Protein AF-A0A514C3Q0-F1 (afdb_monomer_lite)

Structure (mmCIF, N/CA/C/O backbone):
data_AF-A0A514C3Q0-F1
#
_entry.id   AF-A0A514C3Q0-F1
#
loop_
_atom_site.group_PDB
_atom_site.id
_atom_site.type_symbol
_atom_site.label_atom_id
_atom_site.label_alt_id
_atom_site.label_comp_id
_atom_site.label_asym_id
_atom_site.label_entity_id
_atom_site.label_seq_id
_atom_site.pdbx_PDB_ins_code
_atom_site.Cartn_x
_atom_site.Cartn_y
_atom_site.Cartn_z
_atom_site.occupancy
_atom_site.B_iso_or_equiv
_atom_site.auth_seq_id
_atom_site.auth_comp_id
_atom_site.auth_asym_id
_atom_site.auth_atom_id
_atom_site.pdbx_PDB_model_num
ATOM 1 N N . MET A 1 1 ? 80.760 6.886 -20.676 1.00 45.94 1 MET A N 1
ATOM 2 C CA . MET A 1 1 ? 79.871 7.900 -21.287 1.00 45.94 1 MET A CA 1
ATOM 3 C C . MET A 1 1 ? 79.001 7.237 -22.342 1.00 45.94 1 MET A C 1
ATOM 5 O O . MET A 1 1 ? 79.546 6.772 -23.332 1.00 45.94 1 MET A O 1
ATOM 9 N N . LYS A 1 2 ? 77.684 7.167 -22.131 1.00 37.56 2 LYS A N 1
ATOM 10 C CA . LYS A 1 2 ? 76.672 7.042 -23.195 1.00 37.56 2 LYS A CA 1
ATOM 11 C C . LYS A 1 2 ? 75.321 7.439 -22.591 1.00 37.56 2 LYS A C 1
ATOM 13 O O . LYS A 1 2 ? 74.715 6.682 -21.846 1.00 37.56 2 LYS A O 1
ATOM 18 N N . LEU A 1 3 ? 74.951 8.694 -22.845 1.00 47.69 3 LEU A N 1
ATOM 19 C CA . LEU A 1 3 ? 73.683 9.322 -22.478 1.00 47.69 3 LEU A CA 1
ATOM 20 C C . LEU A 1 3 ? 72.552 8.627 -23.242 1.00 47.69 3 LEU A C 1
ATOM 22 O O . LEU A 1 3 ? 72.500 8.718 -24.471 1.00 47.69 3 LEU A O 1
ATOM 26 N N . ILE A 1 4 ? 71.668 7.930 -22.530 1.00 55.62 4 ILE A N 1
ATOM 27 C CA . ILE A 1 4 ? 70.439 7.394 -23.116 1.00 55.62 4 ILE A CA 1
ATOM 28 C C . ILE A 1 4 ? 69.377 8.485 -23.015 1.00 55.62 4 ILE A C 1
ATOM 30 O O . ILE A 1 4 ? 69.062 8.991 -21.942 1.00 55.62 4 ILE A O 1
ATOM 34 N N . LYS A 1 5 ? 68.929 8.889 -24.200 1.00 47.03 5 LYS A N 1
ATOM 35 C CA . LYS A 1 5 ? 68.055 10.014 -24.499 1.00 47.03 5 LYS A CA 1
ATOM 36 C C . LYS A 1 5 ? 66.647 9.765 -23.962 1.00 47.03 5 LYS A C 1
ATOM 38 O O . LYS A 1 5 ? 66.020 8.768 -24.311 1.00 47.03 5 LYS A O 1
ATOM 43 N N . SER A 1 6 ? 66.153 10.717 -23.181 1.00 50.62 6 SER A N 1
ATOM 44 C CA . SER A 1 6 ? 64.744 10.878 -22.839 1.00 50.62 6 SER A CA 1
ATOM 45 C C . SER A 1 6 ? 63.933 11.065 -24.123 1.00 50.62 6 SER A C 1
ATOM 47 O O . SER A 1 6 ? 64.109 12.065 -24.819 1.00 50.62 6 SER A O 1
ATOM 49 N N . LEU A 1 7 ? 63.063 10.110 -24.449 1.00 50.91 7 LEU A N 1
ATOM 50 C CA . LEU A 1 7 ? 62.087 10.249 -25.525 1.00 50.91 7 LEU A CA 1
ATOM 51 C C . LEU A 1 7 ? 60.690 10.172 -24.908 1.00 50.91 7 LEU A C 1
ATOM 53 O O . LEU A 1 7 ? 60.225 9.111 -24.502 1.00 50.91 7 LEU A O 1
ATOM 57 N N . ALA A 1 8 ? 60.068 11.341 -24.789 1.00 54.25 8 ALA A N 1
ATOM 58 C CA . ALA A 1 8 ? 58.661 11.498 -24.467 1.00 54.25 8 ALA A CA 1
ATOM 59 C C . ALA A 1 8 ? 57.802 11.044 -25.658 1.00 54.25 8 ALA A C 1
ATOM 61 O O . ALA A 1 8 ? 58.084 11.439 -26.784 1.00 54.25 8 ALA A O 1
ATOM 62 N N . LEU A 1 9 ? 56.764 10.246 -25.402 1.00 46.09 9 LEU A N 1
ATOM 63 C CA . LEU A 1 9 ? 55.607 9.967 -26.269 1.00 46.09 9 LEU A CA 1
ATOM 64 C C . LEU A 1 9 ? 54.648 9.115 -25.408 1.00 46.09 9 LEU A C 1
ATOM 66 O O . LEU A 1 9 ? 55.109 8.209 -24.731 1.00 46.09 9 LEU A O 1
ATOM 70 N N . ALA A 1 10 ? 53.339 9.297 -25.317 1.00 46.22 10 ALA A N 1
ATOM 71 C CA . ALA A 1 10 ? 52.394 10.095 -26.066 1.00 46.22 10 ALA A CA 1
ATOM 72 C C . ALA A 1 10 ? 51.193 10.378 -25.147 1.00 46.22 10 ALA A C 1
ATOM 74 O O . ALA A 1 10 ? 50.901 9.608 -24.230 1.00 46.22 10 ALA A O 1
ATOM 75 N N . ALA A 1 11 ? 50.507 11.488 -25.406 1.00 50.41 11 ALA A N 1
ATOM 76 C CA . ALA A 1 11 ? 49.273 11.871 -24.744 1.00 50.41 11 ALA A CA 1
ATOM 77 C C . ALA A 1 11 ? 48.231 10.744 -24.841 1.00 50.41 11 ALA A C 1
ATOM 79 O O . ALA A 1 11 ? 47.800 10.372 -25.932 1.00 50.41 11 ALA A O 1
ATOM 80 N N . GLY A 1 12 ? 47.828 10.210 -23.689 1.00 46.19 12 GLY A N 1
ATOM 81 C CA . GLY A 1 12 ? 46.674 9.331 -23.592 1.00 46.19 12 GLY A CA 1
ATOM 82 C C . GLY A 1 12 ? 45.417 10.144 -23.864 1.00 46.19 12 GLY A C 1
ATOM 83 O O . GLY A 1 12 ? 44.933 10.852 -22.986 1.00 46.19 12 GLY A O 1
ATOM 84 N N . VAL A 1 13 ? 44.883 10.055 -25.080 1.00 56.12 13 VAL A N 1
ATOM 85 C CA . VAL A 1 13 ? 43.504 10.466 -25.335 1.00 56.12 13 VAL A CA 1
ATOM 86 C C . VAL A 1 13 ? 42.627 9.359 -24.765 1.00 56.12 13 VAL A C 1
ATOM 88 O O . VAL A 1 13 ? 42.287 8.393 -25.444 1.00 56.12 13 VAL A O 1
ATOM 91 N N . ALA A 1 14 ? 42.314 9.468 -23.475 1.00 51.56 14 ALA A N 1
ATOM 92 C CA . ALA A 1 14 ? 41.234 8.702 -22.884 1.00 51.56 14 ALA A CA 1
ATOM 93 C C . ALA A 1 14 ? 39.940 9.236 -23.501 1.00 51.56 14 ALA A C 1
ATOM 95 O O . ALA A 1 14 ? 39.408 10.262 -23.079 1.00 51.56 14 ALA A O 1
ATOM 96 N N . VAL A 1 15 ? 39.461 8.569 -24.550 1.00 52.38 15 VAL A N 1
ATOM 97 C CA . VAL A 1 15 ? 38.091 8.757 -25.014 1.00 52.38 15 VAL A CA 1
ATOM 98 C C . VAL A 1 15 ? 37.215 8.200 -23.899 1.00 52.38 15 VAL A C 1
ATOM 100 O O . VAL A 1 15 ? 36.960 7.000 -23.828 1.00 52.38 15 VAL A O 1
ATOM 103 N N . ALA A 1 16 ? 36.831 9.070 -22.967 1.00 53.06 16 ALA A N 1
ATOM 104 C CA . ALA A 1 16 ? 35.790 8.793 -22.000 1.00 53.06 16 ALA A CA 1
ATOM 105 C C . ALA A 1 16 ? 34.486 8.662 -22.789 1.00 53.06 16 ALA A C 1
ATOM 107 O O . ALA A 1 16 ? 33.738 9.619 -22.972 1.00 53.06 16 ALA A O 1
ATOM 108 N N . GLY A 1 17 ? 34.249 7.467 -23.323 1.00 49.25 17 GLY A N 1
ATOM 109 C CA . GLY A 1 17 ? 32.933 7.065 -23.768 1.00 49.25 17 GLY A CA 1
ATOM 110 C C . GLY A 1 17 ? 32.051 6.993 -22.534 1.00 49.25 17 GLY A C 1
ATOM 111 O O . GLY A 1 17 ? 31.937 5.935 -21.923 1.00 49.25 17 GLY A O 1
ATOM 112 N N . LEU A 1 18 ? 31.429 8.112 -22.159 1.00 54.94 18 LEU A N 1
ATOM 113 C CA . LEU A 1 18 ? 30.189 8.068 -21.398 1.00 54.94 18 LEU A CA 1
ATOM 114 C C . LEU A 1 18 ? 29.131 7.482 -22.338 1.00 54.94 18 LEU A C 1
ATOM 116 O O . LEU A 1 18 ? 28.299 8.191 -22.897 1.00 54.94 18 LEU A O 1
ATOM 120 N N . ALA A 1 19 ? 29.180 6.165 -22.534 1.00 53.44 19 ALA A N 1
ATOM 121 C CA . ALA A 1 19 ? 27.961 5.427 -22.773 1.00 53.44 19 ALA A CA 1
ATOM 122 C C . ALA A 1 19 ? 27.129 5.673 -21.516 1.00 53.44 19 ALA A C 1
ATOM 124 O O . ALA A 1 19 ? 27.447 5.145 -20.450 1.00 53.44 19 ALA A O 1
ATOM 125 N N . GLY A 1 20 ? 26.155 6.580 -21.607 1.00 44.81 20 GLY A N 1
ATOM 126 C CA . GLY A 1 20 ? 25.163 6.749 -20.561 1.00 44.81 20 GLY A CA 1
ATOM 127 C C . GLY A 1 20 ? 24.550 5.379 -20.328 1.00 44.81 20 GLY A C 1
ATOM 128 O O . GLY A 1 20 ? 23.809 4.883 -21.172 1.00 44.81 20 GLY A O 1
ATOM 129 N N . ALA A 1 21 ? 24.934 4.723 -19.236 1.00 54.75 21 ALA A N 1
ATOM 130 C CA . ALA A 1 21 ? 24.211 3.566 -18.770 1.00 54.75 21 ALA A CA 1
ATOM 131 C C . ALA A 1 21 ? 22.819 4.096 -18.435 1.00 54.75 21 ALA A C 1
ATOM 133 O O . ALA A 1 21 ? 22.662 4.803 -17.440 1.00 54.75 21 ALA A O 1
ATOM 134 N N . ALA A 1 22 ? 21.842 3.824 -19.302 1.00 54.91 22 ALA A N 1
ATOM 135 C CA . ALA A 1 22 ? 20.440 3.938 -18.943 1.00 54.91 22 ALA A CA 1
ATOM 136 C C . ALA A 1 22 ? 20.281 3.087 -17.682 1.00 54.91 22 ALA A C 1
ATOM 138 O O . ALA A 1 22 ? 20.359 1.856 -17.746 1.00 54.91 22 ALA A O 1
ATOM 139 N N . SER A 1 23 ? 20.229 3.721 -16.509 1.00 57.41 23 SER A N 1
ATOM 140 C CA . SER A 1 23 ? 20.133 2.950 -15.276 1.00 57.41 23 SER A CA 1
ATOM 141 C C . SER A 1 23 ? 18.692 2.479 -15.169 1.00 57.41 23 SER A C 1
ATOM 143 O O . SER A 1 23 ? 17.766 3.282 -15.121 1.00 57.41 23 SER A O 1
ATOM 145 N N . ALA A 1 24 ? 18.477 1.168 -15.218 1.00 61.56 24 ALA A N 1
ATOM 146 C CA . ALA A 1 24 ? 17.149 0.628 -14.983 1.00 61.56 24 ALA A CA 1
ATOM 147 C C . ALA A 1 24 ? 16.693 1.085 -13.591 1.00 61.56 24 ALA A C 1
ATOM 149 O O . ALA A 1 24 ? 17.437 0.920 -12.617 1.00 61.56 24 ALA A O 1
ATOM 150 N N . LEU A 1 25 ? 15.499 1.678 -13.491 1.00 66.06 25 LEU A N 1
ATOM 151 C CA . LEU A 1 25 ? 14.903 1.903 -12.178 1.00 66.06 25 LEU A CA 1
ATOM 152 C C . LEU A 1 25 ? 14.772 0.541 -11.486 1.00 66.06 25 LEU A C 1
ATOM 154 O O . LEU A 1 25 ? 14.317 -0.409 -12.128 1.00 66.06 25 LEU A O 1
ATOM 158 N N . PRO A 1 26 ? 15.168 0.417 -10.209 1.00 66.00 26 PRO A N 1
ATOM 159 C CA . PRO A 1 26 ? 15.006 -0.835 -9.493 1.00 66.00 26 PRO A CA 1
ATOM 160 C C . PRO A 1 26 ? 13.516 -1.203 -9.431 1.00 66.00 26 PRO A C 1
ATOM 162 O O . PRO A 1 26 ? 12.671 -0.306 -9.323 1.00 66.00 26 PRO A O 1
ATOM 165 N N . PRO A 1 27 ? 13.178 -2.502 -9.493 1.00 78.56 27 PRO A N 1
ATOM 166 C CA . PRO A 1 27 ? 11.797 -2.932 -9.384 1.00 78.56 27 PRO A CA 1
ATOM 167 C C . PRO A 1 27 ? 11.209 -2.497 -8.036 1.00 78.56 27 PRO A C 1
ATOM 169 O O . PRO A 1 27 ? 11.877 -2.546 -7.001 1.00 78.56 27 PRO A O 1
ATOM 172 N N . GLY A 1 28 ? 9.956 -2.049 -8.056 1.00 86.31 28 GLY A N 1
ATOM 173 C CA . GLY A 1 28 ? 9.232 -1.610 -6.865 1.00 86.31 28 GLY A CA 1
ATOM 174 C C . GLY A 1 28 ? 8.043 -2.515 -6.571 1.00 86.31 28 GLY A C 1
ATOM 175 O O . GLY A 1 28 ? 7.317 -2.895 -7.484 1.00 86.31 28 GLY A O 1
ATOM 176 N N . LEU A 1 29 ? 7.812 -2.848 -5.302 1.00 91.94 29 LEU A N 1
ATOM 177 C CA . LEU A 1 29 ? 6.665 -3.667 -4.906 1.00 91.94 29 LEU A CA 1
ATOM 178 C C . LEU A 1 29 ? 5.351 -2.897 -5.073 1.00 91.94 29 LEU A C 1
ATOM 180 O O . LEU A 1 29 ? 5.241 -1.734 -4.682 1.00 91.94 29 LEU A O 1
ATOM 184 N N . LEU A 1 30 ? 4.351 -3.573 -5.626 1.00 94.38 30 LEU A N 1
ATOM 185 C CA . LEU A 1 30 ? 2.973 -3.106 -5.673 1.00 94.38 30 LEU A CA 1
ATOM 186 C C . LEU A 1 30 ? 2.223 -3.670 -4.472 1.00 94.38 30 LEU A C 1
ATOM 188 O O . LEU A 1 30 ? 2.267 -4.878 -4.219 1.00 94.38 30 LEU A O 1
ATOM 192 N N . TYR A 1 31 ? 1.503 -2.803 -3.767 1.00 96.19 31 TYR A N 1
ATOM 193 C CA . TYR A 1 31 ? 0.669 -3.200 -2.646 1.00 96.19 31 TYR A CA 1
ATOM 194 C C . TYR A 1 31 ? -0.812 -3.024 -2.954 1.00 96.19 31 TYR A C 1
ATOM 1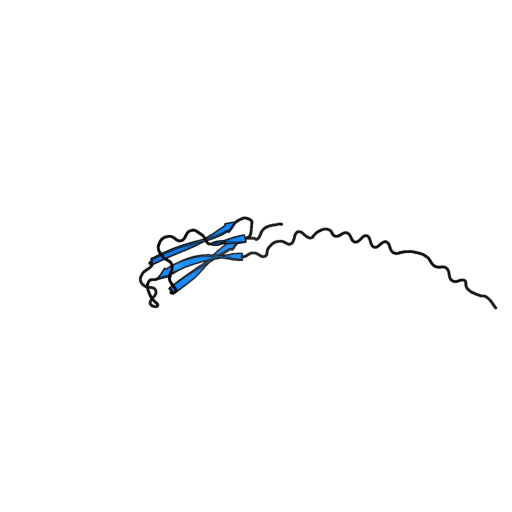96 O O . TYR A 1 31 ? -1.245 -2.019 -3.522 1.00 96.19 31 TYR A O 1
ATOM 204 N N . GLU A 1 32 ? -1.596 -3.989 -2.500 1.00 97.12 32 GLU A N 1
ATOM 205 C CA . GLU A 1 32 ? -3.013 -3.804 -2.238 1.00 97.12 32 GLU A CA 1
ATOM 206 C C . G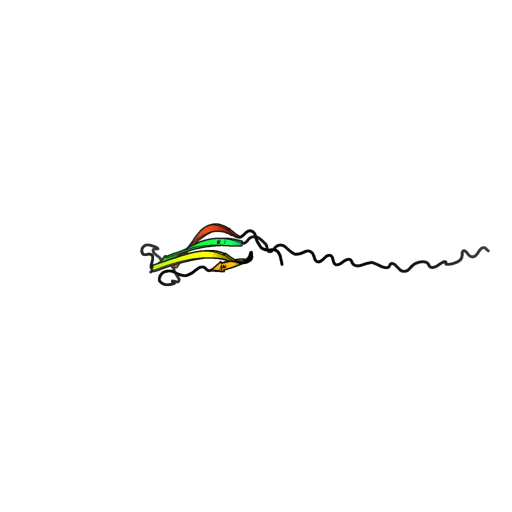LU A 1 32 ? -3.184 -3.372 -0.781 1.00 97.12 32 GLU A C 1
ATOM 208 O O . GLU A 1 32 ? -2.628 -3.989 0.128 1.00 97.12 32 GLU A O 1
ATOM 213 N N . LYS A 1 33 ? -3.915 -2.280 -0.559 1.00 97.75 33 LYS A N 1
ATOM 214 C CA . LYS A 1 33 ? -4.090 -1.634 0.740 1.00 97.75 33 LYS A CA 1
ATOM 215 C C . LYS A 1 33 ? -5.565 -1.609 1.110 1.00 97.75 33 LYS A C 1
ATOM 217 O O . LYS A 1 33 ? -6.385 -1.074 0.363 1.00 97.75 33 LYS A O 1
ATOM 222 N N . TYR A 1 34 ? -5.878 -2.110 2.298 1.00 97.81 34 TYR A N 1
ATOM 223 C CA . TYR A 1 34 ? -7.193 -1.985 2.921 1.00 97.81 34 TYR A CA 1
ATOM 224 C C . TYR A 1 34 ? -7.096 -1.067 4.136 1.00 97.81 34 TYR A C 1
ATOM 226 O O . TYR A 1 34 ? -6.239 -1.256 5.000 1.00 97.81 34 TYR A O 1
ATOM 234 N N . TYR A 1 35 ? -7.972 -0.068 4.191 1.00 97.88 35 TYR A N 1
ATOM 235 C CA . TYR A 1 35 ? -8.071 0.897 5.282 1.00 97.88 35 TYR A CA 1
ATOM 236 C C . TYR A 1 35 ? -9.246 0.539 6.177 1.00 97.88 35 TYR A C 1
ATOM 238 O O . TYR A 1 35 ? -10.334 0.249 5.680 1.00 97.88 35 TYR A O 1
ATOM 246 N N . TYR A 1 36 ? -9.043 0.615 7.487 1.00 98.12 36 TYR A N 1
ATOM 247 C CA . TYR A 1 36 ? -10.018 0.204 8.490 1.00 98.12 36 TYR A CA 1
ATOM 248 C C . TYR A 1 36 ? -10.414 1.358 9.406 1.00 98.12 36 TYR A C 1
ATOM 250 O O . TYR A 1 36 ? -9.656 2.309 9.591 1.00 98.12 36 TYR A O 1
ATOM 258 N N . SER A 1 37 ? -11.609 1.285 9.985 1.00 97.50 37 SER A N 1
ATOM 259 C CA . SER A 1 37 ? -12.123 2.303 10.913 1.00 97.50 37 SER A CA 1
ATOM 260 C C . SER A 1 37 ? -11.289 2.448 12.186 1.00 97.50 37 SER A C 1
ATOM 262 O O . SER A 1 37 ? -11.199 3.541 12.740 1.00 97.50 37 SER A O 1
ATOM 264 N N . ASP A 1 38 ? -10.690 1.353 12.649 1.00 96.06 38 ASP A N 1
ATOM 265 C CA . ASP A 1 38 ? -10.039 1.245 13.951 1.00 96.06 38 ASP 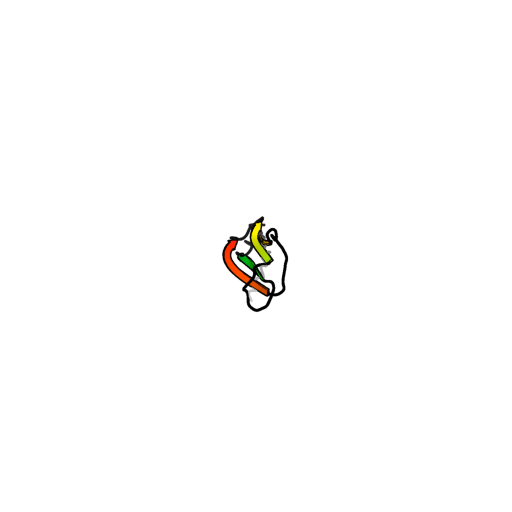A CA 1
ATOM 266 C C . ASP A 1 38 ? -8.957 0.146 13.963 1.00 96.06 38 ASP A C 1
ATOM 268 O O . ASP A 1 38 ? -8.776 -0.605 13.000 1.00 96.06 38 ASP A O 1
ATOM 272 N N . ALA A 1 39 ? -8.239 0.048 15.084 1.00 96.00 39 ALA A N 1
ATOM 273 C CA . ALA A 1 39 ? -7.120 -0.873 15.275 1.00 96.00 39 ALA A CA 1
ATOM 274 C C . ALA A 1 39 ? -7.510 -2.363 15.336 1.00 96.00 39 ALA A C 1
ATOM 276 O O . ALA A 1 39 ? -6.622 -3.210 15.414 1.00 96.00 39 ALA A O 1
ATOM 277 N N . THR A 1 40 ? -8.804 -2.705 15.336 1.00 97.00 40 THR A N 1
ATOM 278 C CA . THR A 1 40 ? -9.261 -4.105 15.322 1.00 97.00 40 THR A CA 1
ATOM 279 C C . THR A 1 40 ? -9.321 -4.693 13.915 1.00 97.00 40 THR A C 1
ATOM 281 O O . THR A 1 40 ? -9.475 -5.903 13.780 1.00 97.00 40 THR A O 1
ATOM 284 N N . TYR A 1 41 ? -9.177 -3.862 12.873 1.00 95.06 41 TYR A N 1
ATOM 285 C CA . TYR A 1 41 ? -9.186 -4.280 11.467 1.00 95.06 41 TYR A CA 1
ATOM 286 C C . TYR A 1 41 ? -10.438 -5.081 11.061 1.00 95.06 41 TYR A C 1
ATOM 288 O O . TYR A 1 41 ? -10.370 -6.022 10.273 1.00 95.06 41 TYR A O 1
ATOM 296 N N . THR A 1 42 ? -11.603 -4.714 11.599 1.00 96.44 42 THR A N 1
ATOM 297 C CA . THR A 1 42 ? -12.870 -5.426 11.352 1.00 96.44 42 THR A CA 1
ATOM 298 C C . THR A 1 42 ? -13.714 -4.792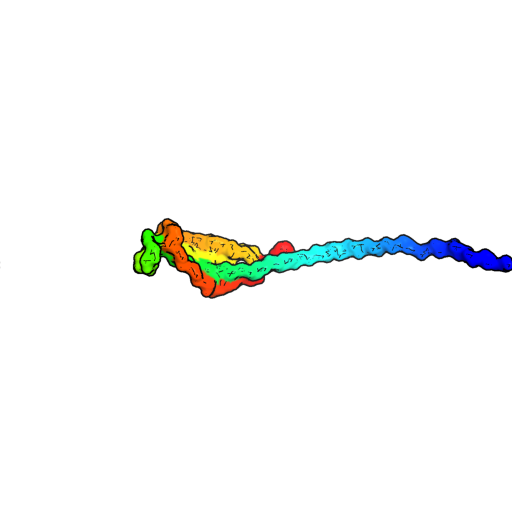 10.251 1.00 96.44 42 THR A C 1
ATOM 300 O O . THR A 1 42 ? -14.307 -5.505 9.444 1.00 96.44 42 THR A O 1
ATOM 303 N N . THR A 1 43 ? -13.753 -3.459 10.185 1.00 97.50 43 THR A N 1
ATOM 304 C CA . THR A 1 43 ? -14.577 -2.723 9.216 1.00 97.50 43 THR A CA 1
ATOM 305 C C . THR A 1 43 ? -13.700 -1.984 8.217 1.00 97.50 43 THR A C 1
ATOM 307 O O . THR A 1 43 ? -12.977 -1.058 8.586 1.00 97.50 43 THR A O 1
ATOM 310 N N . VAL A 1 44 ? -13.779 -2.382 6.945 1.00 97.69 44 VAL A N 1
ATOM 311 C CA . VAL A 1 44 ? -13.078 -1.715 5.840 1.00 97.69 44 VAL A CA 1
ATOM 312 C C . VAL A 1 44 ?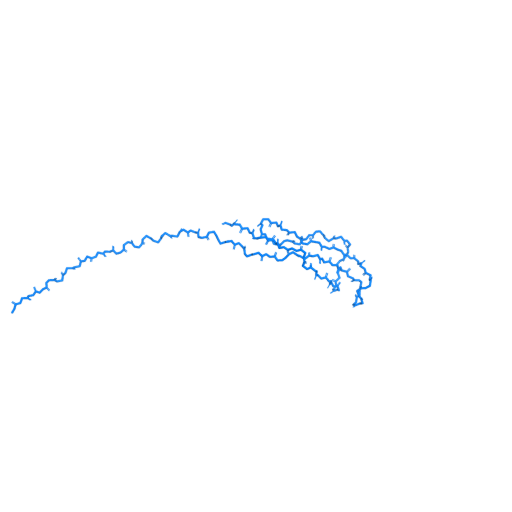 -13.807 -0.419 5.483 1.00 97.69 44 VAL A C 1
ATOM 314 O O . VAL A 1 44 ? -14.997 -0.428 5.181 1.00 97.69 44 VAL A O 1
ATOM 317 N N . VAL A 1 45 ? -13.076 0.693 5.491 1.00 98.12 45 VAL A N 1
ATOM 318 C CA . VAL A 1 45 ? -13.557 2.033 5.113 1.00 98.12 45 VAL A CA 1
ATOM 319 C C . VAL A 1 45 ? -12.937 2.533 3.811 1.00 98.12 45 VAL A C 1
ATOM 321 O O . VAL A 1 45 ? -13.423 3.507 3.234 1.00 98.12 45 VAL A O 1
ATOM 324 N N . GLY A 1 46 ? -11.889 1.869 3.324 1.00 97.88 46 GLY A N 1
ATOM 325 C CA . GLY A 1 46 ? -11.298 2.194 2.039 1.00 97.88 46 GLY A CA 1
ATOM 326 C C . GLY A 1 46 ? -10.415 1.097 1.464 1.00 97.88 46 GLY A C 1
ATOM 327 O O . GLY A 1 46 ? -9.949 0.206 2.170 1.00 97.88 46 GLY A O 1
ATOM 328 N N . HIS A 1 47 ? -10.168 1.194 0.164 1.00 97.56 47 HIS A N 1
ATOM 329 C CA . HIS A 1 47 ? -9.320 0.286 -0.601 1.00 97.56 47 HIS A CA 1
ATOM 330 C C . HIS A 1 47 ? -8.492 1.069 -1.614 1.00 97.56 47 HIS A C 1
ATOM 332 O O . HIS A 1 47 ? -8.984 2.007 -2.245 1.00 97.56 47 HIS A O 1
ATOM 338 N N . GLN A 1 48 ? -7.225 0.700 -1.757 1.00 97.88 48 GLN A N 1
ATOM 339 C CA . GLN A 1 48 ? -6.323 1.282 -2.739 1.00 97.88 48 GLN A CA 1
ATOM 340 C C . GLN A 1 48 ? -5.402 0.200 -3.291 1.00 97.88 48 GLN A C 1
ATOM 342 O O . GLN A 1 48 ? -4.820 -0.574 -2.540 1.00 97.88 48 GLN A O 1
ATOM 347 N N . LEU A 1 49 ? -5.222 0.194 -4.607 1.00 96.69 49 LEU A N 1
ATOM 348 C CA . LEU A 1 49 ? -4.289 -0.695 -5.289 1.00 96.69 49 LEU A CA 1
ATOM 349 C C . LEU A 1 49 ? -3.195 0.132 -5.956 1.00 96.69 49 LEU A C 1
ATOM 351 O O . LEU A 1 49 ? -3.495 1.001 -6.776 1.00 96.69 49 LEU A O 1
ATOM 355 N N . ASP A 1 50 ? -1.936 -0.121 -5.615 1.00 95.62 50 ASP A N 1
ATOM 356 C CA . ASP A 1 50 ? -0.812 0.520 -6.294 1.00 95.62 50 ASP A CA 1
ATOM 357 C C . ASP A 1 50 ? -0.762 0.112 -7.774 1.00 95.62 50 ASP A C 1
ATOM 359 O O . ASP A 1 50 ? -1.225 -0.954 -8.181 1.00 95.62 50 ASP A O 1
ATOM 363 N N . ARG A 1 51 ? -0.198 0.985 -8.609 1.00 92.62 51 ARG A N 1
ATOM 364 C CA . ARG A 1 51 ? -0.092 0.794 -10.059 1.00 92.62 51 ARG A CA 1
ATOM 365 C C . ARG A 1 51 ? 1.335 1.036 -10.509 1.00 92.62 51 ARG A C 1
ATOM 367 O O . ARG A 1 51 ? 2.009 1.922 -9.996 1.00 92.62 51 ARG A O 1
ATOM 374 N N . CYS A 1 52 ? 1.767 0.310 -11.529 1.00 91.06 52 CYS A N 1
ATOM 375 C CA . CYS A 1 52 ? 3.024 0.593 -12.208 1.00 91.06 52 CYS A CA 1
ATOM 376 C C . CYS A 1 52 ? 2.775 1.628 -13.316 1.00 91.06 52 CYS A C 1
ATOM 378 O O . CYS A 1 52 ? 1.987 1.381 -14.228 1.00 91.06 52 CYS A O 1
ATOM 380 N N . VAL A 1 53 ? 3.416 2.795 -13.232 1.00 88.62 53 VAL A N 1
ATOM 381 C CA . VAL A 1 53 ? 3.285 3.890 -14.206 1.00 88.62 53 VAL A CA 1
ATOM 382 C C . VAL A 1 53 ? 4.675 4.328 -14.639 1.00 88.62 53 VAL A C 1
ATOM 384 O O . VAL A 1 53 ? 5.466 4.773 -13.814 1.00 88.62 53 VAL A O 1
ATOM 387 N N . ASN A 1 54 ? 4.986 4.201 -15.932 1.00 86.25 54 ASN A N 1
ATOM 388 C CA . ASN A 1 54 ? 6.304 4.530 -16.495 1.00 86.25 54 ASN A CA 1
ATOM 389 C C . ASN A 1 54 ? 7.463 3.898 -15.700 1.00 86.25 54 ASN A C 1
ATOM 391 O O . ASN A 1 54 ? 8.448 4.562 -15.382 1.00 86.25 54 ASN A O 1
ATOM 395 N N . GLY A 1 55 ? 7.301 2.633 -15.297 1.00 85.44 55 GLY A N 1
ATOM 396 C CA . GLY A 1 55 ? 8.303 1.908 -14.515 1.00 85.44 55 GLY A CA 1
ATOM 397 C C . GLY A 1 55 ? 8.452 2.348 -13.055 1.00 85.44 55 GLY A C 1
ATOM 398 O O . GLY A 1 55 ? 9.357 1.878 -12.377 1.00 85.44 55 GLY A O 1
ATOM 399 N N . ASN A 1 56 ? 7.576 3.225 -12.561 1.00 87.75 56 ASN A N 1
ATOM 400 C CA . ASN A 1 56 ? 7.537 3.668 -11.172 1.00 87.75 56 ASN A CA 1
ATOM 401 C C . ASN A 1 56 ? 6.293 3.127 -10.465 1.00 87.75 56 ASN A C 1
ATOM 403 O O . ASN A 1 56 ? 5.218 3.025 -11.060 1.00 87.75 56 ASN A O 1
ATOM 407 N N . VAL A 1 57 ? 6.419 2.840 -9.170 1.00 91.56 57 VAL A N 1
ATOM 408 C CA . VAL A 1 57 ? 5.261 2.542 -8.321 1.00 91.56 57 VAL A CA 1
ATOM 409 C C . VAL A 1 57 ? 4.514 3.842 -8.039 1.00 91.56 57 VAL A C 1
ATOM 411 O O . VAL A 1 57 ? 5.050 4.766 -7.431 1.00 91.56 57 VAL A O 1
ATOM 414 N N . GLY A 1 58 ? 3.267 3.914 -8.489 1.00 91.94 58 GLY A N 1
ATOM 415 C CA . GLY A 1 58 ? 2.336 4.997 -8.211 1.00 91.94 58 GLY A CA 1
ATOM 416 C C . GLY A 1 58 ? 1.176 4.511 -7.352 1.00 91.94 58 GLY A C 1
ATOM 417 O O . GLY A 1 58 ? 0.703 3.386 -7.497 1.00 91.94 58 GLY A O 1
ATOM 418 N N . SER A 1 59 ? 0.679 5.374 -6.469 1.00 92.19 59 SER A N 1
ATOM 419 C CA . SER A 1 59 ? -0.523 5.063 -5.690 1.00 92.19 59 SER A CA 1
ATOM 420 C C . SER A 1 59 ? -1.755 5.058 -6.590 1.00 92.19 59 SER A C 1
ATOM 422 O O . SER A 1 59 ? -1.937 5.957 -7.415 1.00 92.19 59 SER A O 1
ATOM 424 N N . GLY A 1 60 ? -2.620 4.056 -6.433 1.00 93.31 60 GLY A N 1
ATOM 425 C CA . GLY A 1 60 ? -3.882 4.043 -7.156 1.00 93.31 60 GLY A CA 1
ATOM 426 C C . GLY A 1 60 ? -4.954 4.950 -6.577 1.00 93.31 60 GLY A C 1
ATOM 427 O O . GLY A 1 60 ? -4.724 5.727 -5.653 1.00 93.31 60 GLY A O 1
ATOM 428 N N . THR A 1 61 ? -6.150 4.863 -7.163 1.00 95.81 61 THR A N 1
ATOM 429 C CA . THR A 1 61 ? -7.290 5.643 -6.683 1.00 95.81 61 THR A CA 1
ATOM 430 C C . THR A 1 61 ? -7.721 5.020 -5.371 1.00 95.81 61 THR A C 1
ATOM 432 O O . THR A 1 61 ? -7.888 3.805 -5.292 1.00 95.81 61 THR A O 1
ATOM 435 N N . LEU A 1 62 ? -7.882 5.852 -4.352 1.00 96.94 62 LEU A N 1
ATOM 436 C CA . LEU A 1 62 ? -8.511 5.431 -3.117 1.00 96.94 62 LEU A CA 1
ATOM 437 C C . LEU A 1 62 ? -10.023 5.350 -3.340 1.00 96.94 62 LEU A C 1
ATOM 439 O O . LEU A 1 62 ? -10.660 6.348 -3.676 1.00 96.94 62 LEU A O 1
ATOM 443 N N . HIS A 1 63 ? -10.590 4.168 -3.139 1.00 97.50 63 HIS A N 1
ATOM 444 C CA . HIS A 1 63 ? -12.028 3.960 -3.064 1.00 97.50 63 HIS A CA 1
ATOM 445 C C . HIS A 1 63 ? -12.442 4.016 -1.594 1.00 97.50 63 HIS A C 1
ATOM 447 O O . HIS A 1 63 ? -11.970 3.206 -0.804 1.00 97.50 63 HIS A O 1
ATOM 453 N N . GLY A 1 64 ? -13.302 4.965 -1.217 1.00 96.69 64 GLY A N 1
ATOM 454 C CA . GLY A 1 64 ? -13.718 5.164 0.176 1.00 96.69 64 GLY A CA 1
ATOM 455 C C . GLY A 1 64 ? -12.895 6.236 0.891 1.00 96.69 64 GLY A C 1
ATOM 456 O O . GLY A 1 64 ? -12.691 7.321 0.352 1.00 96.69 64 GLY A O 1
ATOM 457 N N . SER A 1 65 ? -12.470 5.960 2.124 1.00 96.38 65 SER A N 1
ATOM 458 C CA . SER A 1 65 ? -11.751 6.902 2.992 1.00 96.38 65 SER A CA 1
ATOM 459 C C . SER A 1 65 ? -10.435 6.326 3.508 1.00 96.38 65 SER A C 1
ATOM 461 O O . SER A 1 65 ? -10.309 5.125 3.741 1.00 96.38 65 SER A O 1
ATOM 463 N N . SER A 1 66 ? -9.444 7.198 3.697 1.00 96.00 66 SER A N 1
ATOM 464 C CA . SER A 1 66 ? -8.150 6.834 4.275 1.00 96.00 66 SER A CA 1
ATOM 465 C C . SER A 1 66 ? -8.233 6.796 5.795 1.00 96.00 66 SER A C 1
ATOM 467 O O . SER A 1 66 ? -8.970 7.573 6.401 1.00 96.00 66 SER A O 1
ATOM 469 N N . SER A 1 67 ? -7.411 5.955 6.411 1.00 95.31 67 SER A N 1
ATOM 470 C CA . SER A 1 67 ? -7.310 5.808 7.862 1.00 95.31 67 SER A CA 1
ATOM 471 C C . SER A 1 67 ? -5.864 5.531 8.275 1.00 95.31 67 SER A C 1
ATOM 473 O O . SER A 1 67 ? -5.052 5.116 7.448 1.00 95.31 67 SER A O 1
ATOM 475 N N . ALA A 1 68 ? -5.548 5.737 9.556 1.00 96.75 68 ALA A N 1
ATOM 476 C CA . ALA A 1 68 ? -4.267 5.341 10.143 1.00 96.75 68 ALA A CA 1
ATOM 477 C C . ALA A 1 68 ? -4.119 3.811 10.264 1.00 96.75 68 ALA A C 1
ATOM 479 O O . ALA A 1 68 ? -3.005 3.308 10.388 1.00 96.75 68 ALA A O 1
ATOM 480 N N . TYR A 1 69 ? -5.230 3.073 10.215 1.00 97.44 69 TYR A N 1
ATOM 481 C CA . TYR A 1 69 ? -5.256 1.616 10.305 1.00 97.44 69 TYR A CA 1
ATOM 482 C C . TYR A 1 69 ? -5.283 1.028 8.897 1.00 97.44 69 TYR A C 1
ATOM 484 O O . TYR A 1 69 ? -6.326 1.011 8.243 1.00 97.44 69 TYR A O 1
ATOM 492 N N . VAL A 1 70 ? -4.123 0.586 8.413 1.00 97.06 70 VAL A N 1
ATOM 493 C CA . VAL A 1 70 ? -3.953 0.072 7.051 1.00 97.06 70 VAL A CA 1
ATOM 494 C C . VAL A 1 70 ? -3.255 -1.280 7.066 1.00 97.06 70 VAL A C 1
ATOM 496 O O . VAL A 1 70 ? -2.256 -1.470 7.757 1.00 97.06 70 VAL A O 1
ATOM 499 N N . VAL A 1 71 ? -3.771 -2.209 6.268 1.00 97.31 71 VAL A N 1
ATOM 500 C CA . VAL A 1 71 ? -3.104 -3.473 5.947 1.00 97.31 71 VAL A CA 1
ATOM 501 C C . VAL A 1 71 ? -2.670 -3.402 4.493 1.00 97.31 71 VAL A C 1
ATOM 503 O O . VAL A 1 71 ? -3.496 -3.137 3.623 1.00 97.31 71 VAL A O 1
ATOM 506 N N . ALA A 1 72 ? -1.378 -3.614 4.241 1.00 95.88 72 ALA A N 1
ATOM 507 C CA . ALA A 1 72 ? -0.797 -3.626 2.906 1.00 95.88 72 ALA A CA 1
ATOM 508 C C . ALA A 1 72 ? -0.261 -5.024 2.588 1.00 95.88 72 ALA A C 1
ATOM 510 O O . ALA A 1 72 ? 0.578 -5.555 3.317 1.00 95.88 72 ALA A O 1
ATOM 511 N N . THR A 1 73 ? -0.723 -5.610 1.490 1.00 96.44 73 THR A N 1
ATOM 512 C CA . THR A 1 73 ? -0.277 -6.918 1.006 1.00 96.44 73 THR A CA 1
ATOM 513 C C . THR A 1 73 ? 0.433 -6.740 -0.322 1.00 96.44 73 THR A C 1
ATOM 515 O O . THR A 1 73 ? -0.087 -6.084 -1.221 1.00 96.44 73 THR A O 1
ATOM 518 N N . ALA A 1 74 ? 1.639 -7.294 -0.442 1.00 94.69 74 ALA A N 1
A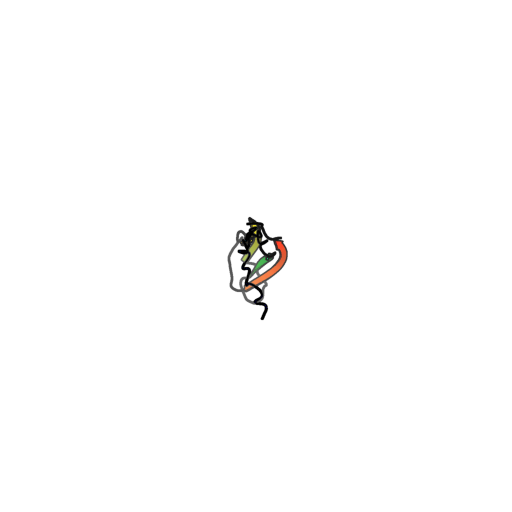TOM 519 C CA . ALA A 1 74 ? 2.361 -7.283 -1.705 1.00 94.69 74 ALA A CA 1
ATOM 520 C C . ALA A 1 74 ? 1.616 -8.168 -2.714 1.00 94.69 74 ALA A C 1
ATOM 522 O O . ALA A 1 74 ? 1.385 -9.348 -2.453 1.00 94.69 74 ALA A O 1
ATOM 523 N N . VAL A 1 75 ? 1.231 -7.590 -3.849 1.00 94.31 75 VAL A N 1
ATOM 524 C CA . VAL A 1 75 ? 0.451 -8.272 -4.900 1.00 94.31 75 VAL A CA 1
ATOM 525 C C . VAL A 1 75 ? 1.227 -8.444 -6.200 1.00 94.31 75 VAL A C 1
ATOM 527 O O . VAL A 1 75 ? 0.785 -9.148 -7.103 1.00 94.31 75 VAL A O 1
ATOM 530 N N . GLY A 1 76 ? 2.398 -7.822 -6.301 1.00 90.81 76 GLY A N 1
ATOM 531 C CA . GLY A 1 76 ? 3.280 -7.970 -7.445 1.00 90.81 76 GLY A CA 1
ATOM 532 C C . GLY A 1 76 ? 4.422 -6.971 -7.419 1.00 90.81 76 GLY A C 1
ATOM 533 O O . GLY A 1 76 ? 4.653 -6.281 -6.426 1.00 90.81 76 GLY A O 1
ATOM 534 N N . GLU A 1 77 ? 5.118 -6.883 -8.544 1.00 90.44 77 GLU A N 1
ATOM 535 C CA . GLU A 1 77 ? 6.273 -6.012 -8.717 1.00 90.44 77 GLU A CA 1
ATOM 536 C C . GLU A 1 77 ? 6.084 -5.163 -9.976 1.00 90.44 77 GLU A C 1
ATOM 538 O O . GLU A 1 77 ? 5.655 -5.644 -11.025 1.00 90.44 77 GLU A O 1
ATOM 543 N N . CYS A 1 78 ? 6.397 -3.879 -9.870 1.00 90.62 78 CYS A N 1
ATOM 544 C CA . CYS A 1 78 ? 6.600 -2.994 -10.999 1.00 90.62 78 CYS A CA 1
ATOM 545 C C . CYS A 1 78 ? 8.048 -3.199 -11.465 1.00 90.62 78 CYS A C 1
ATOM 547 O O . CYS A 1 78 ? 8.956 -2.886 -10.696 1.00 90.62 78 CYS A O 1
ATOM 549 N N . PRO A 1 79 ? 8.290 -3.714 -12.683 1.00 82.12 79 PRO A N 1
ATOM 550 C CA . PRO A 1 79 ? 9.608 -4.180 -13.135 1.00 82.12 79 PRO A CA 1
ATOM 551 C C . PRO A 1 79 ? 10.668 -3.079 -13.311 1.00 82.12 79 PRO A C 1
ATOM 553 O O . PRO A 1 79 ? 11.784 -3.378 -13.729 1.00 82.12 79 PRO A O 1
ATOM 556 N N . GLY A 1 80 ? 10.344 -1.822 -13.000 1.00 77.69 80 GLY A N 1
ATOM 557 C CA . GLY A 1 80 ? 11.199 -0.681 -13.297 1.00 77.69 80 GLY A CA 1
ATOM 558 C C . GLY A 1 80 ? 10.986 -0.153 -14.715 1.00 77.69 80 GLY A C 1
ATOM 559 O O . GLY A 1 80 ? 10.287 -0.748 -15.537 1.00 77.69 80 GLY A O 1
ATOM 560 N N . GLY A 1 81 ? 11.555 1.016 -14.992 1.00 67.56 81 GLY A N 1
ATOM 561 C CA . GLY A 1 81 ? 11.558 1.655 -16.307 1.00 67.56 81 GLY A CA 1
ATOM 562 C C . GLY A 1 81 ? 12.980 1.947 -16.766 1.00 67.56 81 GLY A C 1
ATOM 563 O O . GLY A 1 81 ? 13.917 1.934 -15.966 1.00 67.56 81 GLY A O 1
ATOM 564 N N . TYR A 1 82 ? 13.124 2.234 -18.054 1.00 58.00 82 TYR A N 1
ATOM 565 C CA . TYR A 1 82 ? 14.349 2.776 -18.634 1.00 58.00 82 TYR A CA 1
ATOM 566 C C . TYR A 1 82 ? 14.162 4.295 -18.774 1.00 58.00 82 TYR A C 1
ATOM 568 O O . TYR A 1 82 ? 13.105 4.720 -19.248 1.00 58.00 82 TYR A O 1
ATOM 576 N N . TRP A 1 83 ? 15.136 5.093 -18.330 1.00 54.03 83 TRP A N 1
ATOM 577 C CA . TRP A 1 83 ? 15.187 6.545 -18.556 1.00 54.03 83 TRP A CA 1
ATOM 578 C C . TRP A 1 83 ? 16.271 6.911 -19.563 1.00 54.03 83 TRP A C 1
ATOM 580 O O . TRP A 1 83 ? 17.268 6.158 -19.657 1.00 54.03 83 TRP A O 1
#

pLDDT: mean 79.57, std 20.31, range [37.56, 98.12]

Foldseek 3Di:
DDDDDDDDDDDPPPPPPPPPPQDFDAKDFKKWKFAAPDQVRPHTQWIWTWDQDQFDTDTGDIDGDHDPHMDIDGPDISRGHGD

Radius of gyration: 28.26 Å; chains: 1; bounding box: 94×20×42 Å

Secondary structure (DSSP, 8-state):
-----------------------PPPPEEEEEEEEESSTT--SEEEEEE-EEETTEEE--PPEE---SEEEEEEEEEE-----

Sequence (83 aa):
MKLIKSLALAAGVAVAGLAGAASALPPGLLYEKYYYSDATYTTVVGHQLDRCVNGNVGSGTLHGSSSAYVVATAVGECPGGYW